Protein AF-A0A1H5YV87-F1 (afdb_monomer)

Sequence (67 aa):
MNGTTLALAAALVLVGVGVVALLWAEAAGLSTAVVAACGLVALAGVGLLTAAVARVPEPTGGGEHGA

Organism: NCBI:txid699433

Foldseek 3Di:
DDPLVVLLVVLVVQLVQLVVQLVVCVVVVHDPVSNVVSVVSNVVSVVSNVVSVVPPDDPPDDDPPDD

pLDDT: mean 88.78, std 12.66, range [46.12, 98.0]

Mean predicted aligned error: 6.99 Å

Secondary structure (DSSP, 8-state):
--HHHHHHHHHHHHHHHHHHHHHHHHHTT--HHHHHHHHHHHHHHHHHHHHHHTTSPP---------

Structure (mmCIF, N/CA/C/O backbone):
data_AF-A0A1H5YV87-F1
#
_entry.id   AF-A0A1H5YV87-F1
#
loop_
_atom_site.group_PDB
_atom_site.id
_atom_site.type_symbol
_atom_site.label_atom_id
_atom_site.label_alt_id
_atom_site.label_comp_id
_atom_site.label_asym_id
_atom_site.label_entity_id
_atom_site.label_seq_id
_atom_site.pdbx_PDB_ins_code
_atom_site.Cartn_x
_atom_site.Cartn_y
_atom_site.Cartn_z
_atom_site.occupancy
_atom_site.B_iso_or_equiv
_atom_site.auth_seq_id
_atom_site.auth_comp_id
_atom_site.auth_asym_id
_atom_site.auth_atom_id
_atom_site.pdbx_PDB_model_num
ATOM 1 N N . MET A 1 1 ? 6.097 -12.596 -18.755 1.00 61.28 1 MET A N 1
ATOM 2 C CA . MET A 1 1 ? 5.967 -11.166 -18.385 1.00 61.28 1 MET A CA 1
ATOM 3 C C . MET A 1 1 ? 7.367 -10.606 -18.214 1.00 61.28 1 MET A C 1
ATOM 5 O O . MET A 1 1 ? 8.176 -11.277 -17.585 1.00 61.28 1 MET A O 1
ATOM 9 N N . ASN A 1 2 ? 7.671 -9.436 -18.778 1.00 87.12 2 ASN A N 1
ATOM 10 C CA . ASN A 1 2 ? 8.989 -8.819 -18.596 1.00 87.12 2 ASN A CA 1
ATOM 11 C C . ASN A 1 2 ? 9.144 -8.311 -17.155 1.00 87.12 2 ASN A C 1
ATOM 13 O O . ASN A 1 2 ? 8.148 -7.982 -16.505 1.00 87.12 2 ASN A O 1
ATOM 17 N N . GLY A 1 3 ? 10.384 -8.231 -16.660 1.00 84.75 3 GLY A N 1
ATOM 18 C CA . GLY A 1 3 ? 10.676 -7.810 -15.282 1.00 84.75 3 GLY A CA 1
ATOM 19 C C . GLY A 1 3 ? 10.066 -6.451 -14.920 1.00 84.75 3 GLY A C 1
ATOM 20 O O . GLY A 1 3 ? 9.521 -6.294 -13.832 1.00 84.75 3 GLY A O 1
ATOM 21 N N . THR A 1 4 ? 10.044 -5.506 -15.864 1.00 88.25 4 THR A N 1
ATOM 22 C CA . THR A 1 4 ? 9.389 -4.197 -15.699 1.00 88.25 4 THR A CA 1
ATOM 23 C C . THR A 1 4 ? 7.878 -4.322 -15.515 1.00 88.25 4 THR A C 1
ATOM 25 O O . THR A 1 4 ? 7.316 -3.708 -14.615 1.00 88.25 4 THR A O 1
ATOM 28 N N . THR A 1 5 ? 7.206 -5.152 -16.320 1.00 90.94 5 THR A N 1
ATOM 29 C CA . THR A 1 5 ? 5.759 -5.393 -16.194 1.00 90.94 5 THR A CA 1
ATOM 30 C C . THR A 1 5 ? 5.424 -6.034 -14.851 1.00 90.94 5 THR A C 1
ATOM 32 O O . THR A 1 5 ? 4.443 -5.655 -14.219 1.00 90.94 5 THR A O 1
ATOM 35 N N . LEU A 1 6 ? 6.253 -6.978 -14.396 1.00 92.06 6 LEU A N 1
ATOM 36 C CA . LEU A 1 6 ? 6.096 -7.607 -13.087 1.00 92.06 6 LEU A CA 1
ATOM 37 C C . LEU A 1 6 ? 6.281 -6.588 -11.951 1.00 92.06 6 LEU A C 1
ATOM 39 O O . LEU A 1 6 ? 5.479 -6.569 -11.024 1.00 92.06 6 LEU A O 1
ATOM 43 N N . ALA A 1 7 ? 7.289 -5.715 -12.043 1.00 90.25 7 ALA A N 1
ATOM 44 C CA . ALA A 1 7 ? 7.539 -4.669 -11.052 1.00 90.25 7 ALA A CA 1
ATOM 45 C C . ALA A 1 7 ? 6.387 -3.654 -10.973 1.00 90.25 7 ALA A C 1
ATOM 47 O O . ALA A 1 7 ? 5.943 -3.322 -9.877 1.00 90.25 7 ALA A O 1
ATOM 48 N N . LEU A 1 8 ? 5.865 -3.208 -12.120 1.00 92.62 8 LEU A N 1
ATOM 49 C CA . LEU A 1 8 ? 4.706 -2.312 -12.181 1.00 92.62 8 LEU A CA 1
ATOM 50 C C . LEU A 1 8 ? 3.452 -2.974 -11.596 1.00 92.62 8 LEU A C 1
ATOM 52 O O . LEU A 1 8 ? 2.750 -2.356 -10.798 1.00 92.62 8 LEU A O 1
ATOM 56 N N . ALA A 1 9 ? 3.197 -4.239 -11.941 1.00 94.38 9 ALA A N 1
ATOM 57 C CA . ALA A 1 9 ? 2.068 -4.992 -11.404 1.00 94.38 9 ALA A CA 1
ATOM 58 C C . ALA A 1 9 ? 2.186 -5.184 -9.884 1.00 94.38 9 ALA A C 1
ATOM 60 O 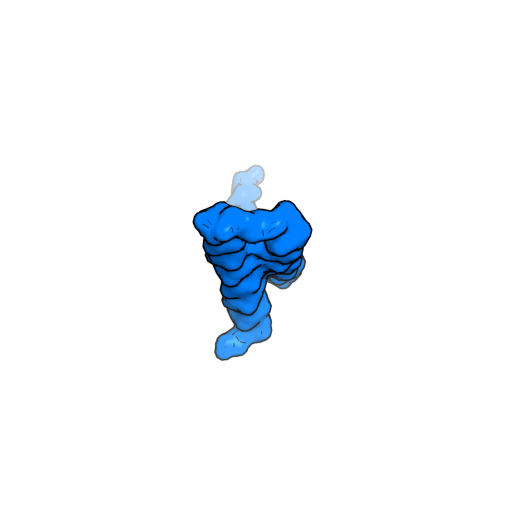O . ALA A 1 9 ? 1.226 -4.935 -9.159 1.00 94.38 9 ALA A O 1
ATOM 61 N N . ALA A 1 10 ? 3.365 -5.568 -9.390 1.00 93.88 10 ALA A N 1
ATOM 62 C CA . ALA A 1 10 ? 3.616 -5.736 -7.963 1.00 93.88 10 ALA A CA 1
ATOM 63 C C . ALA A 1 10 ? 3.459 -4.415 -7.196 1.00 93.88 10 ALA A C 1
ATOM 65 O O . ALA A 1 10 ? 2.827 -4.397 -6.142 1.00 93.88 10 ALA A O 1
ATOM 66 N N . ALA A 1 11 ? 3.978 -3.307 -7.737 1.00 94.25 11 ALA A N 1
ATOM 67 C CA . ALA A 1 11 ? 3.819 -1.986 -7.140 1.00 94.25 11 ALA A CA 1
ATOM 68 C C . ALA A 1 11 ? 2.341 -1.577 -7.067 1.00 94.25 11 ALA A C 1
ATOM 70 O O . ALA A 1 11 ? 1.876 -1.163 -6.008 1.00 94.25 11 ALA A O 1
ATOM 71 N N . LEU A 1 12 ? 1.580 -1.769 -8.150 1.00 94.50 12 LEU A N 1
ATOM 72 C CA . LEU A 1 12 ? 0.144 -1.485 -8.177 1.00 94.50 12 LEU A CA 1
ATOM 73 C C . LEU A 1 12 ? -0.631 -2.332 -7.159 1.00 94.50 12 LEU A C 1
ATOM 75 O O . LEU A 1 12 ? -1.471 -1.800 -6.435 1.00 94.50 12 LEU A O 1
ATOM 79 N N . VAL A 1 13 ? 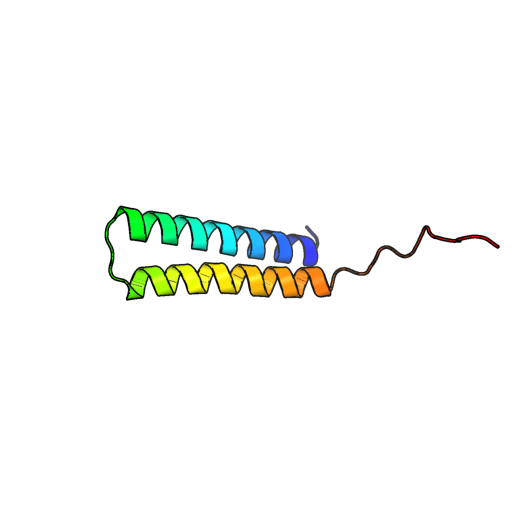-0.340 -3.632 -7.075 1.00 97.19 13 VAL A N 1
ATOM 80 C CA . VAL A 1 13 ? -0.955 -4.5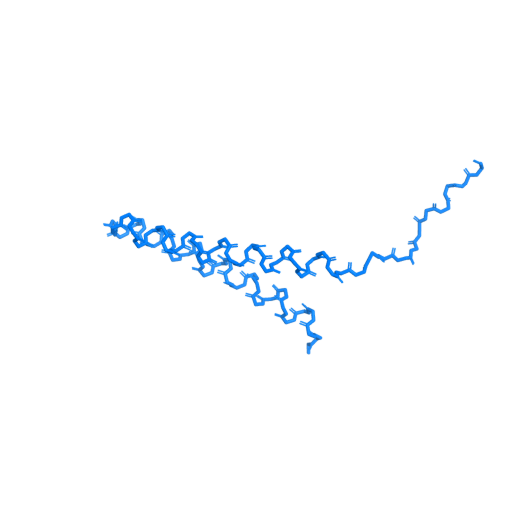25 -6.082 1.00 97.19 13 VAL A CA 1
ATOM 81 C C . VAL A 1 13 ? -0.627 -4.056 -4.669 1.00 97.19 13 VAL A C 1
ATOM 83 O O . VAL A 1 13 ? -1.524 -4.003 -3.834 1.00 97.19 13 VAL A O 1
ATOM 86 N N . LEU A 1 14 ? 0.619 -3.662 -4.399 1.00 95.12 14 LEU A N 1
ATOM 87 C CA . LEU A 1 14 ? 1.026 -3.177 -3.081 1.00 95.12 14 LEU A CA 1
ATOM 88 C C . LEU A 1 14 ? 0.279 -1.893 -2.689 1.00 95.12 14 LEU A C 1
ATOM 90 O O . LEU A 1 14 ? -0.201 -1.793 -1.560 1.00 95.12 14 LEU A O 1
ATOM 94 N N . VAL A 1 15 ? 0.112 -0.952 -3.627 1.00 97.38 15 VAL A N 1
ATOM 95 C CA . VAL A 1 15 ? -0.716 0.250 -3.421 1.00 97.38 15 VAL A CA 1
ATOM 96 C C . VAL A 1 15 ? -2.163 -0.141 -3.133 1.00 97.38 15 VAL A C 1
ATOM 98 O O . VAL A 1 15 ? -2.725 0.301 -2.134 1.00 97.38 15 VAL A O 1
ATOM 101 N N . GLY A 1 16 ? -2.758 -0.991 -3.974 1.00 97.56 16 GLY A N 1
ATOM 102 C CA . GLY A 1 16 ? -4.149 -1.417 -3.828 1.00 97.56 16 GLY A CA 1
ATOM 103 C C . GLY A 1 16 ? -4.410 -2.111 -2.492 1.00 97.56 16 GLY A C 1
ATOM 104 O O . GLY A 1 16 ? -5.341 -1.743 -1.781 1.00 97.56 16 GLY A O 1
ATOM 105 N N . VAL A 1 17 ? -3.553 -3.060 -2.109 1.00 97.50 17 VAL A N 1
ATOM 106 C CA . VAL A 1 17 ? -3.641 -3.768 -0.823 1.00 97.50 17 VAL A CA 1
ATOM 107 C C . VAL A 1 17 ? -3.466 -2.802 0.347 1.00 97.50 17 VAL A C 1
ATOM 109 O O . VAL A 1 17 ? -4.250 -2.862 1.290 1.00 97.50 17 VAL A O 1
ATOM 112 N N . GLY A 1 18 ? -2.493 -1.886 0.282 1.00 96.44 18 GLY A N 1
ATOM 113 C CA . GLY A 1 18 ? -2.283 -0.873 1.317 1.00 96.44 18 GLY A CA 1
ATOM 114 C C . GLY A 1 18 ? -3.511 0.016 1.517 1.00 96.44 18 GLY A C 1
ATOM 115 O O . GLY A 1 18 ? -3.962 0.189 2.647 1.00 96.44 18 GLY A O 1
ATOM 116 N N . VAL A 1 19 ? -4.105 0.512 0.428 1.00 97.31 19 VAL A N 1
ATOM 117 C CA . VAL A 1 19 ? -5.314 1.354 0.469 1.00 97.31 19 VAL A CA 1
ATOM 118 C C . VAL A 1 19 ? -6.522 0.579 0.993 1.00 97.31 19 VAL A C 1
ATOM 120 O O . VAL A 1 19 ? -7.225 1.077 1.868 1.00 97.31 19 VAL A O 1
ATOM 123 N N . VAL A 1 20 ? -6.755 -0.646 0.513 1.00 98.00 20 VAL A N 1
ATOM 124 C CA . VAL A 1 20 ? -7.864 -1.490 0.992 1.00 98.00 20 VAL A CA 1
ATOM 125 C C . VAL A 1 20 ? -7.716 -1.786 2.483 1.00 98.00 20 VAL A C 1
ATOM 127 O O . VAL A 1 20 ? -8.688 -1.662 3.224 1.00 98.00 20 VAL A O 1
ATOM 130 N N . ALA A 1 21 ? -6.508 -2.123 2.940 1.00 96.06 21 ALA A N 1
ATOM 131 C CA . ALA A 1 21 ? -6.236 -2.361 4.353 1.00 96.06 21 ALA A CA 1
ATOM 132 C C . ALA A 1 21 ? -6.455 -1.100 5.202 1.00 96.06 21 ALA A C 1
ATOM 134 O O . ALA A 1 21 ? -7.009 -1.199 6.292 1.00 96.06 21 ALA A O 1
ATOM 135 N N . LEU A 1 22 ? -6.079 0.077 4.691 1.00 95.50 22 LEU A N 1
ATOM 136 C CA . LEU A 1 22 ? -6.280 1.363 5.365 1.00 95.50 22 LEU A CA 1
ATOM 137 C C . LEU A 1 22 ? -7.775 1.663 5.532 1.00 95.50 22 LEU A C 1
ATOM 139 O O . LEU A 1 22 ? -8.229 1.906 6.645 1.00 95.50 22 LEU A O 1
ATOM 143 N N . LEU A 1 23 ? -8.553 1.550 4.452 1.00 96.12 23 LEU A N 1
ATOM 144 C CA . LEU A 1 23 ? -10.007 1.740 4.486 1.00 96.12 23 LEU A CA 1
ATOM 145 C C . LEU A 1 23 ? -10.694 0.739 5.417 1.00 96.12 23 LEU A C 1
ATOM 147 O O . LEU A 1 23 ? -11.625 1.097 6.135 1.00 96.12 23 LEU A O 1
ATOM 151 N N . TRP A 1 24 ? -10.231 -0.511 5.422 1.00 97.81 24 TRP A N 1
ATOM 152 C CA . TRP A 1 24 ? -10.765 -1.539 6.306 1.00 97.81 24 TRP A CA 1
ATOM 153 C C . TRP A 1 24 ? -10.428 -1.267 7.778 1.00 97.81 24 TRP A C 1
ATOM 155 O O . TRP A 1 24 ? -11.304 -1.388 8.631 1.00 97.81 24 TRP A O 1
ATOM 165 N N . ALA A 1 25 ? -9.192 -0.859 8.078 1.00 94.38 25 ALA A N 1
ATOM 166 C CA . ALA A 1 25 ? -8.759 -0.516 9.431 1.00 94.38 25 ALA A CA 1
ATOM 167 C C . ALA A 1 25 ? -9.543 0.677 9.999 1.00 94.38 25 ALA A C 1
ATOM 169 O O . ALA A 1 25 ? -9.981 0.628 11.148 1.00 94.38 25 ALA A O 1
ATOM 170 N N . GLU A 1 26 ? -9.767 1.706 9.182 1.00 93.19 26 GLU A N 1
ATOM 171 C CA . GLU A 1 26 ? -10.609 2.858 9.520 1.00 93.19 26 GLU A CA 1
ATOM 172 C C . GLU A 1 26 ? -12.064 2.437 9.763 1.00 93.19 26 GLU A C 1
ATOM 174 O O . GLU A 1 26 ? -12.648 2.767 10.793 1.00 93.19 26 GLU A O 1
ATOM 179 N N . ALA A 1 27 ? -12.639 1.633 8.862 1.00 95.19 27 ALA A N 1
ATOM 180 C CA . ALA A 1 27 ? -14.013 1.150 8.995 1.00 95.19 27 ALA A CA 1
ATOM 181 C C . ALA A 1 27 ? -14.223 0.274 10.242 1.00 95.19 27 ALA A C 1
ATOM 183 O O . ALA A 1 27 ? -15.295 0.299 10.845 1.00 95.19 27 ALA A O 1
ATOM 184 N N . ALA A 1 28 ? -13.206 -0.491 10.641 1.00 96.31 28 ALA A N 1
ATOM 185 C CA . ALA A 1 28 ? -13.221 -1.312 11.846 1.00 96.31 28 ALA A CA 1
ATOM 186 C C . ALA A 1 28 ? -12.878 -0.528 13.131 1.00 96.31 28 ALA A C 1
ATOM 188 O O . ALA A 1 28 ? -12.918 -1.110 14.216 1.00 96.31 28 ALA A O 1
ATOM 189 N N . GLY A 1 29 ? -12.541 0.764 13.035 1.00 94.62 29 GLY A N 1
ATOM 190 C CA . GLY A 1 29 ? -12.171 1.595 14.184 1.00 94.62 29 GLY A CA 1
ATOM 191 C C . GLY A 1 29 ? -10.875 1.146 14.864 1.00 94.62 29 GLY A C 1
ATOM 192 O O . GLY A 1 29 ? -10.771 1.196 16.091 1.00 94.62 29 GLY A O 1
ATOM 193 N N . LEU A 1 30 ? -9.905 0.649 14.090 1.00 95.81 30 LEU A N 1
ATOM 194 C CA . LEU A 1 30 ? -8.616 0.209 14.623 1.00 95.81 30 LEU A CA 1
ATOM 195 C C . LEU A 1 30 ? -7.775 1.391 15.123 1.00 95.81 30 LEU A C 1
ATOM 197 O O . LEU A 1 30 ? -8.061 2.559 14.870 1.00 95.81 30 LEU A O 1
ATOM 201 N N . SER A 1 31 ? -6.707 1.084 15.860 1.00 96.00 31 SER A N 1
ATOM 202 C CA . SER A 1 31 ? -5.835 2.119 16.409 1.00 96.00 31 SER A CA 1
ATOM 203 C C . SER A 1 31 ? -5.126 2.918 15.311 1.00 96.00 31 SER A C 1
ATOM 205 O O . SER A 1 31 ? -4.789 2.403 14.242 1.00 96.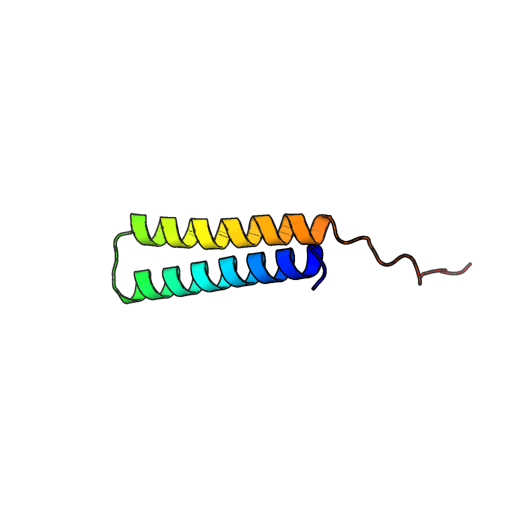00 31 SER A O 1
ATOM 207 N N . THR A 1 32 ? -4.807 4.174 15.620 1.00 94.94 32 THR A N 1
ATOM 208 C CA . THR A 1 32 ? -4.074 5.083 14.723 1.00 94.94 32 THR A CA 1
ATOM 209 C C . THR A 1 32 ? -2.737 4.510 14.25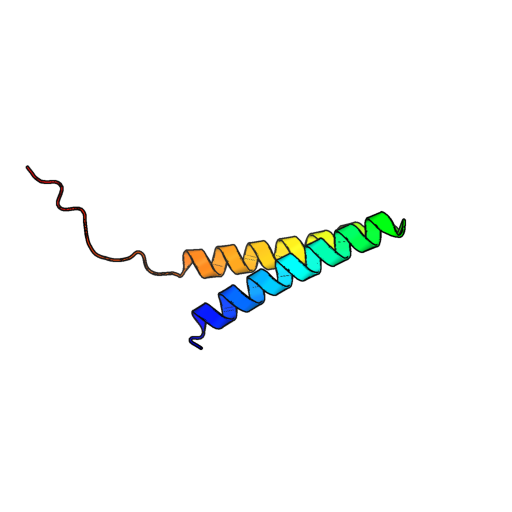3 1.00 94.94 32 THR A C 1
ATOM 211 O O . THR A 1 32 ? -2.323 4.756 13.124 1.00 94.94 32 THR A O 1
ATOM 214 N N . ALA A 1 33 ? -2.071 3.702 15.086 1.00 96.31 33 ALA A N 1
ATOM 215 C CA . ALA A 1 33 ? -0.834 3.019 14.717 1.00 96.31 33 ALA A CA 1
ATOM 216 C C . ALA A 1 33 ? -1.040 2.001 13.581 1.00 96.31 33 ALA A C 1
ATOM 218 O O . ALA A 1 33 ? -0.200 1.904 12.686 1.00 96.31 33 ALA A O 1
ATOM 219 N N . VAL A 1 34 ? -2.158 1.268 13.590 1.00 94.88 34 VAL A N 1
ATOM 220 C CA . VAL A 1 34 ? -2.487 0.295 12.536 1.00 94.88 34 VAL A CA 1
ATOM 221 C C . VAL A 1 34 ? -2.802 1.015 11.229 1.00 94.88 34 VAL A C 1
ATOM 223 O O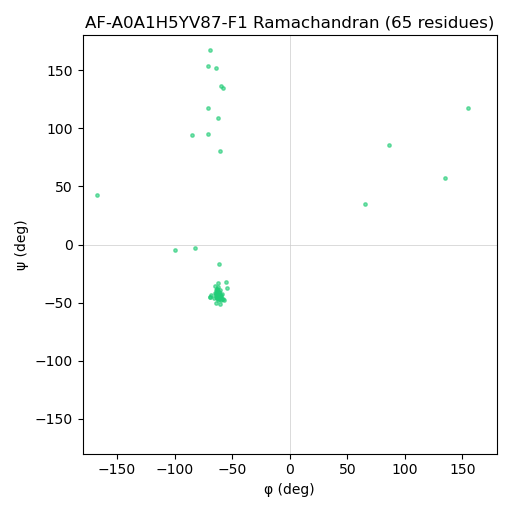 . VAL A 1 34 ? -2.255 0.656 10.189 1.00 94.88 34 VAL A O 1
ATOM 226 N N . VAL A 1 35 ? -3.606 2.077 11.287 1.00 95.12 35 VAL A N 1
ATOM 227 C CA . VAL A 1 35 ? -3.908 2.922 10.121 1.00 95.12 35 VAL A CA 1
ATOM 228 C C . VAL A 1 35 ? -2.624 3.488 9.515 1.00 95.12 35 VAL A C 1
ATOM 230 O O . VAL A 1 35 ? -2.410 3.392 8.305 1.00 95.12 35 VAL A O 1
ATOM 233 N N . ALA A 1 36 ? -1.739 4.037 10.354 1.00 95.88 36 ALA A N 1
ATOM 234 C CA . ALA A 1 36 ? -0.460 4.579 9.910 1.00 95.88 36 ALA A CA 1
ATOM 235 C C . ALA A 1 36 ? 0.390 3.506 9.215 1.00 95.88 36 ALA A C 1
ATOM 237 O O . ALA A 1 36 ? 0.949 3.765 8.150 1.00 95.88 36 ALA A O 1
ATOM 238 N N . ALA A 1 37 ? 0.438 2.286 9.760 1.00 96.25 37 ALA A N 1
ATOM 239 C CA . ALA A 1 37 ? 1.140 1.171 9.132 1.00 96.25 37 ALA A CA 1
ATOM 240 C C . ALA A 1 37 ? 0.554 0.818 7.751 1.00 96.25 37 ALA A C 1
ATOM 242 O O . ALA A 1 37 ? 1.314 0.663 6.795 1.00 96.25 37 ALA A O 1
ATOM 243 N N . CYS A 1 38 ? -0.774 0.764 7.602 1.00 94.75 38 CYS A N 1
ATOM 244 C CA . CYS A 1 38 ? -1.423 0.554 6.300 1.00 94.75 38 CYS A CA 1
ATOM 245 C C . CYS A 1 38 ? -1.090 1.673 5.298 1.00 94.75 38 CYS A C 1
ATOM 247 O O . CYS A 1 38 ? -0.791 1.397 4.133 1.00 94.75 38 CYS A O 1
ATOM 249 N N . GLY A 1 39 ? -1.058 2.927 5.759 1.00 95.19 39 GLY A N 1
ATOM 250 C CA . GLY A 1 39 ? -0.614 4.074 4.964 1.00 95.19 39 GLY A CA 1
ATOM 251 C C . GLY A 1 39 ? 0.828 3.942 4.479 1.00 95.19 39 GLY A C 1
ATOM 252 O O . GLY A 1 39 ? 1.101 4.168 3.301 1.00 95.19 39 GLY A O 1
ATOM 253 N N . LEU A 1 40 ? 1.745 3.503 5.344 1.00 97.44 40 LEU A N 1
ATOM 254 C CA . LEU A 1 40 ? 3.142 3.266 4.965 1.00 97.44 40 LEU A CA 1
ATOM 255 C C . LEU A 1 40 ? 3.276 2.178 3.891 1.00 97.44 40 LEU A C 1
ATOM 257 O O . LEU A 1 40 ? 4.096 2.324 2.986 1.00 97.44 40 LEU A O 1
ATOM 261 N N . VAL A 1 41 ? 2.452 1.127 3.938 1.00 95.94 41 VAL A N 1
ATOM 262 C CA . VAL A 1 41 ? 2.423 0.090 2.891 1.00 95.94 41 VAL A CA 1
ATOM 263 C C . VAL A 1 41 ? 1.984 0.680 1.549 1.00 95.94 41 VAL A C 1
ATOM 265 O O . VAL A 1 41 ? 2.642 0.445 0.532 1.00 95.94 41 VAL A O 1
ATOM 268 N N . ALA A 1 42 ? 0.924 1.494 1.537 1.00 96.00 42 ALA A N 1
ATOM 269 C CA . ALA A 1 42 ? 0.477 2.173 0.321 1.00 96.00 42 ALA A CA 1
ATOM 270 C C . ALA A 1 42 ? 1.568 3.108 -0.237 1.00 96.00 42 ALA A C 1
ATOM 272 O O . ALA A 1 42 ? 1.867 3.064 -1.432 1.00 96.00 42 ALA A O 1
ATOM 273 N N . LEU A 1 43 ? 2.223 3.895 0.627 1.00 97.12 43 LEU A N 1
ATOM 274 C CA . LEU A 1 43 ? 3.325 4.783 0.238 1.00 97.12 43 LEU A CA 1
ATOM 275 C C . LEU A 1 43 ? 4.540 4.020 -0.299 1.00 97.12 43 LEU A C 1
ATOM 277 O O . LEU A 1 43 ? 5.147 4.460 -1.275 1.00 97.12 43 LEU A O 1
ATOM 281 N N . ALA A 1 44 ? 4.878 2.863 0.273 1.00 96.94 44 ALA A N 1
ATOM 282 C CA . ALA A 1 44 ? 5.940 2.006 -0.249 1.00 96.94 44 ALA A CA 1
ATOM 283 C C . ALA A 1 44 ? 5.622 1.521 -1.675 1.00 96.94 44 ALA A C 1
ATOM 285 O O . ALA A 1 44 ? 6.494 1.551 -2.546 1.00 96.94 44 ALA A O 1
ATOM 286 N N . GLY A 1 45 ? 4.364 1.151 -1.940 1.00 95.31 45 GLY A N 1
ATOM 287 C CA . GLY A 1 45 ? 3.886 0.832 -3.287 1.00 95.31 45 GLY A CA 1
ATOM 288 C C . GLY A 1 45 ? 4.031 2.003 -4.261 1.00 95.31 45 GLY A C 1
ATOM 289 O O . GLY A 1 45 ? 4.549 1.818 -5.363 1.00 95.31 45 GLY A O 1
ATOM 290 N N . VAL A 1 46 ? 3.659 3.218 -3.844 1.00 97.00 46 VAL A N 1
ATOM 291 C CA . VAL A 1 46 ? 3.809 4.438 -4.661 1.00 97.00 46 VAL A CA 1
ATOM 292 C C . VAL A 1 46 ? 5.282 4.745 -4.941 1.00 97.00 46 VAL A C 1
ATOM 294 O O . VAL A 1 46 ? 5.637 5.083 -6.072 1.00 97.00 46 VAL A O 1
ATOM 297 N N . GLY A 1 47 ? 6.159 4.590 -3.946 1.00 96.19 47 GLY A N 1
ATOM 298 C CA . GLY A 1 47 ? 7.602 4.771 -4.109 1.00 96.19 47 GLY A CA 1
ATOM 299 C C . GLY A 1 47 ? 8.197 3.776 -5.106 1.00 96.19 47 GLY A C 1
ATOM 300 O O . GLY A 1 47 ? 8.949 4.166 -6.002 1.00 96.19 47 GLY A O 1
ATOM 301 N N . LEU A 1 48 ? 7.805 2.502 -5.011 1.00 94.00 48 LEU A N 1
ATOM 302 C CA . LEU A 1 48 ? 8.237 1.470 -5.952 1.00 94.00 48 LEU A CA 1
ATOM 303 C C . LEU A 1 48 ? 7.711 1.738 -7.367 1.00 94.00 48 LEU A C 1
ATOM 305 O O . LEU A 1 48 ? 8.466 1.601 -8.330 1.00 94.00 48 LEU A O 1
ATOM 309 N N . LEU A 1 49 ? 6.451 2.165 -7.494 1.00 92.44 49 LEU A N 1
ATOM 310 C CA . LEU A 1 49 ? 5.846 2.533 -8.773 1.00 92.44 49 LEU A CA 1
ATOM 311 C C . LEU A 1 49 ? 6.590 3.709 -9.410 1.00 92.44 49 LEU A C 1
ATOM 313 O O . LEU A 1 49 ? 6.971 3.631 -10.574 1.00 92.44 49 LEU A O 1
ATOM 317 N N . THR A 1 50 ? 6.866 4.756 -8.631 1.00 94.69 50 THR A N 1
ATOM 318 C CA . THR A 1 50 ? 7.631 5.933 -9.070 1.00 94.69 50 THR A CA 1
ATOM 319 C C . THR A 1 50 ? 9.016 5.525 -9.564 1.00 94.69 50 THR A C 1
ATOM 321 O O . THR A 1 50 ? 9.424 5.909 -10.658 1.00 94.69 50 THR A O 1
ATOM 324 N N . ALA A 1 51 ? 9.722 4.682 -8.807 1.00 92.19 51 ALA A N 1
ATOM 325 C CA . ALA A 1 51 ? 11.038 4.183 -9.193 1.00 92.19 51 ALA A CA 1
ATOM 326 C C . ALA A 1 51 ? 10.994 3.295 -10.448 1.00 92.19 51 ALA A C 1
ATOM 328 O O . ALA A 1 51 ? 11.928 3.316 -11.248 1.00 92.19 51 ALA A O 1
ATOM 329 N N . ALA A 1 52 ? 9.934 2.504 -10.628 1.00 90.06 52 ALA A N 1
ATOM 330 C CA . ALA A 1 52 ? 9.750 1.680 -11.818 1.00 90.06 52 ALA A CA 1
ATOM 331 C C . ALA A 1 52 ? 9.470 2.541 -13.057 1.00 90.06 52 ALA A C 1
ATOM 333 O O . ALA A 1 52 ? 10.098 2.324 -14.090 1.00 90.06 52 ALA A O 1
ATOM 334 N N . VAL A 1 53 ? 8.592 3.542 -12.939 1.00 89.69 53 VAL A N 1
ATOM 335 C CA . VAL A 1 53 ? 8.256 4.484 -14.019 1.00 89.69 53 VAL A CA 1
ATOM 336 C C . VAL A 1 53 ? 9.465 5.330 -14.411 1.00 89.69 53 VAL A C 1
ATOM 338 O O . VAL A 1 53 ? 9.743 5.454 -15.596 1.00 89.69 53 VAL A O 1
ATOM 341 N N . ALA A 1 54 ? 10.249 5.817 -13.446 1.00 91.44 54 ALA A N 1
ATOM 342 C CA . ALA A 1 54 ? 11.467 6.590 -13.714 1.00 91.44 54 ALA A CA 1
ATOM 343 C C . ALA A 1 54 ? 12.540 5.813 -14.504 1.00 91.44 54 ALA A C 1
ATOM 345 O O . ALA A 1 54 ? 13.470 6.411 -15.035 1.00 91.44 5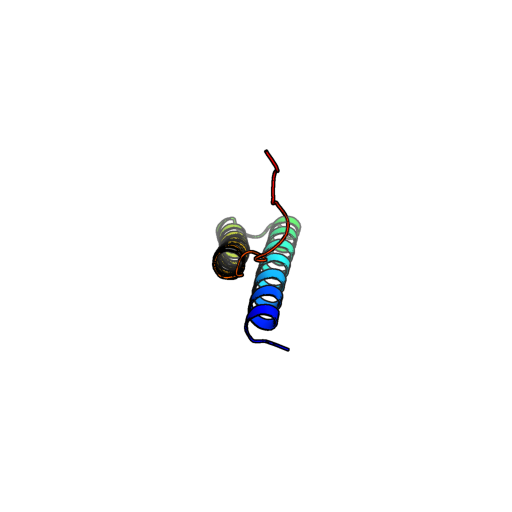4 ALA A O 1
ATOM 346 N N . ARG A 1 55 ? 12.437 4.478 -14.570 1.00 86.44 55 ARG A N 1
ATOM 347 C CA . ARG A 1 55 ? 13.329 3.614 -15.358 1.00 86.44 55 ARG A CA 1
ATOM 348 C C . ARG A 1 55 ? 12.737 3.193 -16.700 1.00 86.44 55 ARG A C 1
ATOM 350 O O . ARG A 1 55 ? 13.420 2.491 -17.443 1.00 86.44 55 ARG A O 1
ATOM 357 N N . VAL A 1 56 ? 11.485 3.544 -16.995 1.00 85.19 56 VAL A N 1
ATOM 358 C CA . VAL A 1 56 ? 10.888 3.278 -18.306 1.00 85.19 56 VAL A CA 1
ATOM 359 C C . VAL A 1 56 ? 11.564 4.219 -19.302 1.00 85.19 56 VAL A C 1
ATOM 361 O O . VAL A 1 56 ? 11.460 5.432 -19.130 1.00 85.19 56 VAL A O 1
ATOM 364 N N . PRO A 1 57 ? 12.277 3.694 -20.315 1.00 78.56 57 PRO A N 1
ATOM 365 C CA . PRO A 1 57 ? 12.872 4.537 -21.338 1.00 78.56 57 PRO A CA 1
ATOM 366 C C . PRO A 1 57 ? 11.784 5.354 -22.027 1.00 78.56 57 PRO A C 1
ATOM 368 O O . PRO A 1 57 ? 10.734 4.813 -22.385 1.00 78.56 57 PRO A O 1
ATOM 371 N N . GLU A 1 58 ? 12.039 6.645 -22.217 1.00 79.38 58 GLU A N 1
ATOM 372 C CA . GLU A 1 58 ? 11.163 7.480 -23.028 1.00 79.38 58 GLU A CA 1
ATOM 373 C C . GLU A 1 58 ? 11.111 6.904 -24.452 1.00 79.38 58 GLU A C 1
ATOM 375 O O . GLU A 1 58 ? 12.147 6.494 -24.991 1.00 79.38 58 GLU A O 1
ATOM 380 N N . PRO A 1 59 ? 9.925 6.818 -25.075 1.00 74.75 59 PRO A N 1
ATOM 381 C CA . PRO A 1 59 ? 9.820 6.362 -26.449 1.00 74.75 59 PRO A CA 1
ATOM 382 C C . PRO A 1 59 ? 10.581 7.339 -27.353 1.00 74.75 59 PRO A C 1
ATOM 384 O O . PRO A 1 59 ? 10.161 8.472 -27.576 1.00 74.75 59 PRO A O 1
ATOM 387 N N . THR A 1 60 ? 11.725 6.903 -27.876 1.00 70.00 60 THR A N 1
ATOM 388 C CA . THR A 1 60 ? 12.494 7.651 -28.869 1.00 70.00 60 THR A CA 1
ATOM 389 C C . THR A 1 60 ? 11.739 7.639 -30.198 1.00 70.00 60 THR A C 1
ATOM 391 O O . THR A 1 60 ? 11.867 6.689 -30.969 1.00 70.00 60 THR A O 1
ATOM 394 N N . GLY A 1 61 ? 10.948 8.680 -30.468 1.00 60.16 61 GLY A N 1
ATOM 395 C CA . GLY A 1 61 ? 10.440 8.966 -31.812 1.00 60.16 61 GLY A CA 1
ATOM 396 C C . GLY A 1 61 ? 9.139 9.769 -31.855 1.00 60.16 61 GLY A C 1
ATOM 397 O O . GLY A 1 61 ? 8.097 9.269 -31.444 1.00 60.16 61 GLY A O 1
ATOM 398 N N . GLY A 1 62 ? 9.196 10.969 -32.447 1.00 58.06 62 GLY A N 1
ATOM 399 C CA . GLY A 1 62 ? 8.011 11.652 -32.983 1.00 58.06 62 GLY A CA 1
ATOM 400 C C . GLY A 1 62 ? 7.881 13.133 -32.638 1.00 58.06 62 GLY A C 1
ATOM 401 O O . GLY A 1 62 ? 6.876 13.538 -32.065 1.00 58.06 62 GLY A O 1
ATOM 402 N N . GLY A 1 63 ? 8.878 13.946 -32.981 1.00 54.19 63 GLY A N 1
ATOM 403 C CA . GLY A 1 63 ? 8.820 15.387 -32.759 1.00 54.19 63 GLY A CA 1
ATOM 404 C C . GLY A 1 63 ? 9.910 16.150 -33.489 1.00 54.19 63 GLY A C 1
ATOM 405 O O . GLY A 1 63 ? 10.491 17.064 -32.916 1.00 54.19 63 GLY A O 1
ATOM 406 N N . GLU A 1 64 ? 10.173 15.787 -34.744 1.00 62.59 64 GLU A N 1
ATOM 407 C CA . GLU A 1 64 ? 10.701 16.732 -35.727 1.00 62.59 64 GLU A CA 1
ATOM 408 C C . GLU A 1 64 ? 9.675 17.874 -35.883 1.00 62.59 64 GLU A C 1
ATOM 410 O O . GLU A 1 64 ? 8.841 17.875 -36.781 1.00 62.59 64 GLU A O 1
ATOM 415 N N . HIS A 1 65 ? 9.682 18.828 -34.955 1.00 61.78 65 HIS A N 1
ATOM 416 C CA . HIS A 1 65 ? 9.332 20.209 -35.268 1.00 61.78 65 HIS A CA 1
ATOM 417 C C . HIS A 1 65 ? 10.662 20.791 -35.780 1.00 61.78 65 HIS A C 1
ATOM 419 O O . HIS A 1 65 ? 11.558 21.031 -34.983 1.00 61.78 65 HIS A O 1
ATOM 425 N N . GLY A 1 66 ? 10.978 20.834 -37.073 1.00 59.56 66 GLY A N 1
ATOM 426 C CA . GLY A 1 66 ? 10.136 21.293 -38.166 1.00 59.56 66 GLY A CA 1
ATOM 427 C C . GLY A 1 66 ? 10.314 22.809 -38.286 1.00 59.56 66 GLY A C 1
ATOM 428 O O . GLY A 1 66 ? 9.497 23.531 -37.728 1.00 59.56 66 GLY A O 1
ATOM 429 N N . ALA A 1 67 ? 11.351 23.212 -39.040 1.00 46.12 67 ALA A N 1
ATOM 430 C CA . ALA A 1 67 ? 11.774 24.576 -39.416 1.00 46.12 67 ALA A CA 1
ATOM 431 C C . ALA A 1 67 ? 12.564 25.403 -38.383 1.00 46.12 67 ALA A C 1
ATOM 433 O O . ALA A 1 67 ? 12.066 25.642 -37.264 1.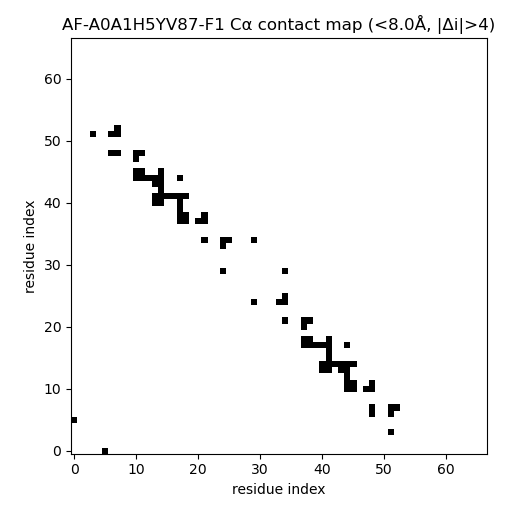00 46.12 67 ALA A O 1
#

Solvent-accessible surface area (backbone atoms only — not comparable to full-atom values): 3781 Å² t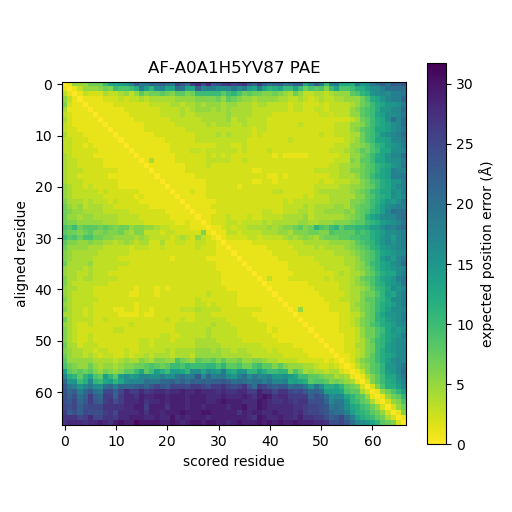otal; per-residue (Å²): 129,55,74,66,58,50,49,47,51,52,17,51,49,38,26,50,52,14,49,53,48,25,56,49,33,58,74,70,68,54,56,69,70,57,36,50,51,22,46,51,42,20,49,52,13,51,52,49,34,51,57,51,55,75,66,54,77,76,82,89,78,92,73,85,77,75,133

Radius of gyration: 17.61 Å; Cα contacts (8 Å, |Δi|>4): 45; chains: 1; bounding box: 27×36×56 Å

Nearest PDB structures (foldseek):
  8cwy-assembly1_F  TM=9.061E-01  e=4.454E+00  synthetic construct
  2v0o-assembly2_C  TM=8.841E-01  e=4.454E+00  Homo sapiens
  8cws-assembly1_B  TM=8.965E-01  e=5.365E+00  synthetic construct
  8cwy-assembly1_B  TM=9.071E-01  e=5.365E+00  synthetic construct